Protein AF-A0A372NA79-F1 (afdb_monomer_lite)

Secondary structure (DSSP, 8-state):
----------------------------B-HHHHHHTT-EEEEEEEETTEEEEEEE-SS-EEEEEESSSS-EEEEE--

Sequence (78 aa):
MPKVVFAAIALLAATAAHAQDAETGSAAKTMGQLASEGYEIKAAAPNGSRYVIFMQNDQSAYACEFVNTANTQCRSIN

Radius of gyration: 21.89 Å; chains: 1; bounding box: 40×22×73 Å

pLDDT: mean 79.38, std 19.02, range [46.31, 97.5]

Structure (mmCIF, N/CA/C/O backbone):
data_AF-A0A372NA79-F1
#
_entry.id   AF-A0A372NA79-F1
#
loop_
_atom_site.group_PDB
_atom_site.id
_atom_site.type_symbol
_atom_site.label_atom_id
_atom_site.label_alt_id
_atom_site.label_comp_id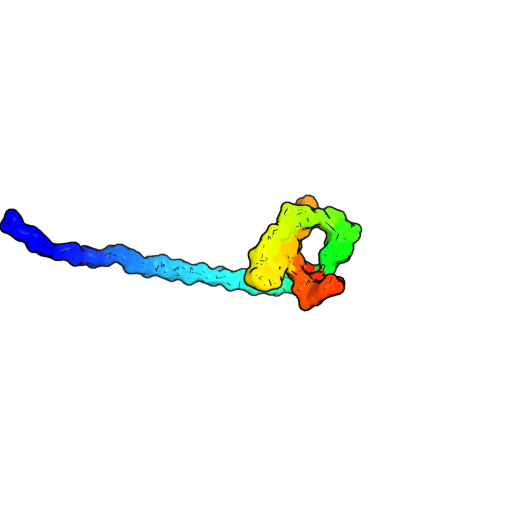
_atom_site.label_asym_id
_atom_site.label_entity_id
_atom_site.label_seq_id
_atom_site.pdbx_PDB_ins_code
_atom_site.Cartn_x
_atom_site.Cartn_y
_atom_site.Cartn_z
_atom_site.occupancy
_atom_site.B_iso_or_equiv
_atom_site.auth_seq_id
_atom_site.auth_comp_id
_atom_site.auth_asym_id
_atom_site.auth_atom_id
_atom_site.pdbx_PDB_model_num
ATOM 1 N N . MET A 1 1 ? -28.095 -3.827 -59.841 1.00 51.25 1 MET A N 1
ATOM 2 C CA . MET A 1 1 ? -26.639 -3.737 -59.560 1.00 51.25 1 MET A CA 1
ATOM 3 C C . MET A 1 1 ? -26.100 -2.657 -60.487 1.00 51.25 1 MET A C 1
ATOM 5 O O . MET A 1 1 ? -26.442 -2.762 -61.658 1.00 51.25 1 MET A O 1
ATOM 9 N N . PRO A 1 2 ? -25.461 -1.574 -60.000 1.00 48.69 2 PRO A N 1
ATOM 10 C CA . PRO A 1 2 ? -24.239 -1.535 -59.167 1.00 48.69 2 PRO A CA 1
ATOM 11 C C . PRO A 1 2 ? -24.486 -0.808 -57.817 1.00 48.69 2 PRO A C 1
ATOM 13 O O . PRO A 1 2 ? -25.431 -0.041 -57.720 1.00 48.69 2 PRO A O 1
ATOM 16 N N . LYS A 1 3 ? -23.910 -1.146 -56.654 1.00 48.75 3 LYS A N 1
ATOM 17 C CA . LYS A 1 3 ? -22.515 -1.268 -56.175 1.00 48.75 3 LYS A CA 1
ATOM 18 C C . LYS A 1 3 ? -21.744 0.067 -56.125 1.00 48.75 3 LYS A C 1
ATOM 20 O O . LYS A 1 3 ? -21.571 0.706 -57.151 1.00 48.75 3 LYS A O 1
ATOM 25 N N . VAL A 1 4 ? -21.199 0.316 -54.921 1.00 54.75 4 VAL A N 1
ATOM 26 C CA . VAL A 1 4 ? -20.218 1.333 -54.474 1.00 54.75 4 VAL A CA 1
ATOM 27 C C . VAL A 1 4 ? -20.804 2.763 -54.366 1.00 54.75 4 VAL A C 1
ATOM 29 O O . VAL A 1 4 ? -21.477 3.212 -55.274 1.00 54.75 4 VAL A O 1
ATOM 32 N N . VAL A 1 5 ? -20.672 3.536 -53.279 1.00 54.19 5 VAL A N 1
ATOM 33 C CA . VAL A 1 5 ? -19.539 3.701 -52.355 1.00 54.19 5 VAL A CA 1
ATOM 34 C C . VAL A 1 5 ? -20.020 4.210 -50.980 1.00 54.19 5 VAL A C 1
ATOM 36 O O . VAL A 1 5 ? -20.774 5.173 -50.886 1.00 54.19 5 VAL A O 1
ATOM 39 N N . PHE A 1 6 ? -19.539 3.553 -49.922 1.00 55.00 6 PHE A N 1
ATOM 40 C CA . PHE A 1 6 ? -19.478 4.027 -48.537 1.00 55.00 6 PHE A CA 1
ATOM 41 C C . PHE A 1 6 ? -18.728 5.371 -48.438 1.00 55.00 6 PHE A C 1
ATOM 43 O O . PHE A 1 6 ? -17.575 5.443 -48.851 1.00 55.00 6 PHE A O 1
ATOM 50 N N . ALA A 1 7 ? -19.305 6.382 -47.793 1.00 54.44 7 ALA A N 1
ATOM 51 C CA . ALA A 1 7 ? -18.558 7.504 -47.213 1.00 54.44 7 ALA A CA 1
ATOM 52 C C . ALA A 1 7 ? -19.234 7.848 -45.875 1.00 54.44 7 ALA A C 1
ATOM 54 O O . ALA A 1 7 ? -20.386 8.267 -45.855 1.00 54.44 7 ALA A O 1
ATOM 55 N N . ALA A 1 8 ? -18.686 7.396 -44.739 1.00 59.38 8 ALA A N 1
ATOM 56 C CA . ALA A 1 8 ? -17.722 8.160 -43.935 1.00 59.38 8 ALA A CA 1
ATOM 57 C C . ALA A 1 8 ? -18.285 9.565 -43.665 1.00 59.38 8 ALA A C 1
ATOM 59 O O . ALA A 1 8 ? -18.378 10.372 -44.577 1.00 59.38 8 ALA A O 1
ATOM 60 N N . ILE A 1 9 ? -18.789 9.859 -42.468 1.00 60.75 9 ILE A N 1
ATOM 61 C CA . ILE A 1 9 ? -17.973 10.424 -41.387 1.00 60.75 9 ILE A CA 1
ATOM 62 C C . ILE A 1 9 ? -18.574 9.984 -40.045 1.00 60.75 9 ILE A C 1
ATOM 64 O O . ILE A 1 9 ? -19.630 10.452 -39.628 1.00 60.75 9 ILE A O 1
ATOM 68 N N . ALA A 1 10 ? -17.885 9.068 -39.374 1.00 57.38 10 ALA A N 1
ATOM 69 C CA . ALA A 1 10 ? -18.048 8.813 -37.954 1.00 57.38 10 ALA A CA 1
ATOM 70 C C . ALA A 1 10 ? -16.731 9.194 -37.274 1.00 57.38 10 ALA A C 1
ATOM 72 O O . ALA A 1 10 ? -15.671 8.821 -37.776 1.00 57.38 10 ALA A O 1
ATOM 73 N N . LEU A 1 11 ? -16.850 9.851 -36.113 1.00 55.09 11 LEU A N 1
ATOM 74 C CA . LEU A 1 11 ? -15.787 10.158 -35.142 1.00 55.09 11 LEU A CA 1
ATOM 75 C C . LEU A 1 11 ? -14.860 11.299 -35.625 1.00 55.09 11 LEU A C 1
ATOM 77 O O . LEU A 1 11 ? -14.550 11.402 -36.800 1.00 55.09 11 LEU A O 1
ATOM 81 N N . LEU A 1 12 ? -14.407 12.251 -34.812 1.00 55.34 12 LEU A N 1
ATOM 82 C CA . LEU A 1 12 ? -13.942 12.141 -33.438 1.00 55.34 12 LEU A CA 1
ATOM 83 C C . LEU A 1 12 ? -14.343 13.392 -32.630 1.00 55.34 12 LEU A C 1
ATOM 85 O O . LEU A 1 12 ? -13.797 14.474 -32.840 1.00 55.34 12 LEU A O 1
ATOM 89 N N . ALA A 1 13 ? -15.218 13.238 -31.637 1.00 56.59 13 ALA A N 1
ATOM 90 C CA . ALA A 1 13 ? -15.195 14.124 -30.477 1.00 56.59 13 ALA A CA 1
ATOM 91 C C . ALA A 1 13 ? -14.093 13.595 -29.550 1.00 56.59 13 ALA A C 1
ATOM 93 O O . ALA A 1 13 ? -14.332 12.727 -28.714 1.00 56.59 13 ALA A O 1
ATOM 94 N N . ALA A 1 14 ? -12.857 14.043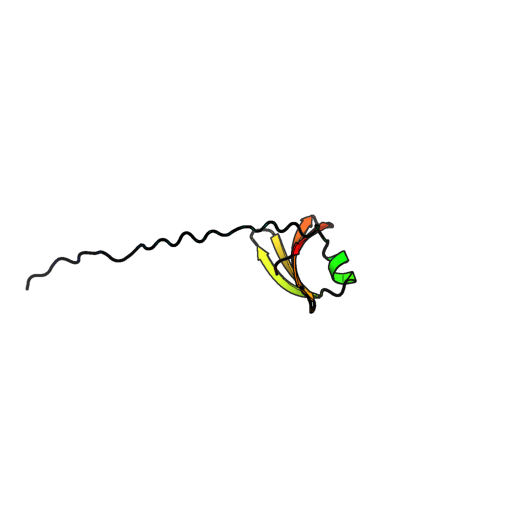 -29.766 1.00 62.19 14 ALA A N 1
ATOM 95 C CA . ALA A 1 14 ? -11.773 13.787 -28.832 1.00 62.19 14 ALA A CA 1
ATOM 96 C C . ALA A 1 14 ? -12.005 14.665 -27.596 1.00 62.19 14 ALA A C 1
ATOM 98 O O . ALA A 1 14 ? -11.576 15.816 -27.541 1.00 62.19 14 ALA A O 1
ATOM 99 N N . THR A 1 15 ? -12.727 14.142 -26.608 1.00 63.66 15 THR A N 1
ATOM 100 C CA . THR A 1 15 ? -12.679 14.695 -25.257 1.00 63.66 15 THR A CA 1
ATOM 101 C C . THR A 1 15 ? -11.268 14.462 -24.736 1.00 63.66 15 THR A C 1
ATOM 103 O O . THR A 1 15 ? -10.903 13.332 -24.409 1.00 63.66 15 THR A O 1
ATOM 106 N N . ALA A 1 16 ? -10.454 15.517 -24.708 1.00 62.97 16 ALA A N 1
ATOM 107 C CA . ALA A 1 16 ? -9.192 15.510 -23.989 1.00 62.97 16 ALA A CA 1
ATOM 108 C C . ALA A 1 16 ? -9.506 15.266 -22.506 1.00 62.97 16 ALA A C 1
ATOM 110 O O . ALA A 1 16 ? -9.980 16.154 -21.799 1.00 62.97 16 ALA A O 1
ATOM 111 N N . ALA A 1 17 ? -9.311 14.029 -22.055 1.00 57.22 17 ALA A N 1
ATOM 112 C CA . ALA A 1 17 ? -9.307 13.705 -20.641 1.00 57.22 17 ALA A CA 1
ATOM 113 C C . ALA A 1 17 ? -8.055 14.352 -20.039 1.00 57.22 17 ALA A C 1
ATOM 115 O O . ALA A 1 17 ? -6.951 13.821 -20.146 1.00 57.22 17 ALA A O 1
ATOM 116 N N . HIS A 1 18 ? -8.217 15.536 -19.454 1.00 48.88 18 HIS A N 1
ATOM 117 C CA . HIS A 1 18 ? -7.204 16.108 -18.586 1.00 48.88 18 HIS A CA 1
ATOM 118 C C . HIS A 1 18 ? -7.172 15.263 -17.312 1.00 48.88 18 HIS A C 1
ATOM 120 O O . HIS A 1 18 ? -7.984 15.449 -16.409 1.00 48.88 18 HIS A O 1
ATOM 126 N N . ALA A 1 19 ? -6.249 14.304 -17.255 1.00 47.88 19 ALA A N 1
ATOM 127 C CA . ALA A 1 19 ? -5.795 13.755 -15.990 1.00 47.88 19 ALA A CA 1
ATOM 128 C C . ALA A 1 19 ? -5.091 14.900 -15.251 1.00 47.88 19 ALA A C 1
ATOM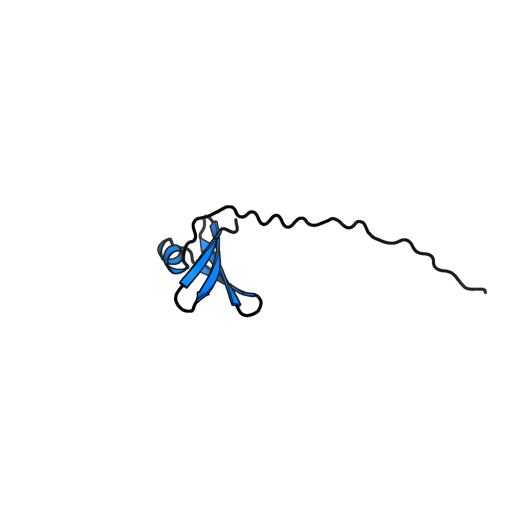 130 O O . ALA A 1 19 ? -3.917 15.180 -15.475 1.00 47.88 19 ALA A O 1
ATOM 131 N N . GLN A 1 20 ? -5.847 15.658 -14.457 1.00 53.22 20 GLN A N 1
ATOM 132 C CA . GLN A 1 20 ? -5.253 16.535 -13.464 1.00 53.22 20 GLN A CA 1
ATOM 133 C C . GLN A 1 20 ? -4.630 15.619 -12.418 1.00 53.22 20 GLN A C 1
ATOM 135 O O . GLN A 1 20 ? -5.331 15.112 -11.544 1.00 53.22 20 GLN A O 1
ATOM 140 N N . ASP A 1 21 ? -3.318 15.411 -12.523 1.00 46.31 21 ASP A N 1
ATOM 141 C CA . ASP A 1 21 ? -2.485 15.017 -11.394 1.00 46.31 21 ASP A CA 1
ATOM 142 C C . ASP A 1 21 ? -2.589 16.140 -10.362 1.00 46.31 21 ASP A C 1
ATOM 144 O O . ASP A 1 21 ? -1.786 17.074 -10.306 1.00 46.31 21 ASP A O 1
ATOM 148 N N . ALA A 1 22 ? -3.662 16.099 -9.576 1.00 49.34 22 ALA A N 1
ATOM 149 C CA . ALA A 1 22 ? -3.755 16.852 -8.353 1.00 49.34 22 ALA A CA 1
ATOM 150 C C . ALA A 1 22 ? -2.694 16.262 -7.423 1.00 49.34 22 ALA A C 1
ATOM 152 O O . ALA A 1 22 ? -2.951 15.360 -6.629 1.00 49.34 22 ALA A O 1
ATOM 153 N N . GLU A 1 23 ? -1.473 16.787 -7.521 1.00 46.78 23 GLU A N 1
ATOM 154 C CA . GLU A 1 23 ? -0.496 16.736 -6.444 1.00 46.78 23 GLU A CA 1
ATOM 155 C C . GLU A 1 23 ? -1.035 17.564 -5.268 1.00 46.78 23 GLU A C 1
ATOM 157 O O . GLU A 1 23 ? -0.488 18.594 -4.879 1.00 46.78 23 GLU A O 1
ATOM 162 N N . THR A 1 24 ? -2.150 17.135 -4.677 1.00 47.91 24 THR A N 1
ATOM 163 C CA . THR A 1 24 ? -2.525 17.571 -3.344 1.00 47.91 24 THR A CA 1
ATOM 164 C C . THR A 1 24 ? -1.506 16.924 -2.426 1.00 47.91 24 THR A C 1
ATOM 166 O O . THR A 1 24 ? -1.607 15.744 -2.091 1.00 47.91 24 THR A O 1
ATOM 169 N N . GLY A 1 25 ? -0.460 17.693 -2.118 1.00 47.41 25 GLY A N 1
ATOM 170 C CA . GLY A 1 25 ? 0.647 17.344 -1.241 1.00 47.41 25 GLY A CA 1
ATOM 171 C C . GLY A 1 25 ? 0.161 16.917 0.138 1.00 47.41 25 GLY A C 1
ATOM 172 O O . GLY A 1 25 ? 0.239 17.662 1.106 1.00 47.41 25 GLY A O 1
ATOM 173 N N . SER A 1 26 ? -0.323 15.686 0.233 1.00 54.84 26 SER A N 1
ATOM 174 C CA . SER A 1 26 ? -0.363 14.953 1.480 1.00 54.84 26 SER A CA 1
ATOM 175 C C . SER A 1 26 ? 1.080 14.598 1.791 1.00 54.84 26 SER A C 1
ATOM 177 O O . SER A 1 26 ? 1.759 13.995 0.955 1.00 54.84 26 SER A O 1
ATOM 179 N N . ALA A 1 27 ? 1.557 15.043 2.955 1.00 60.41 27 ALA A N 1
ATOM 180 C CA . ALA A 1 27 ? 2.885 14.725 3.461 1.00 60.41 27 ALA A CA 1
ATOM 181 C C . ALA A 1 27 ? 3.196 13.245 3.202 1.00 60.41 27 ALA A C 1
ATOM 183 O O . ALA A 1 27 ? 2.359 12.384 3.481 1.00 60.41 27 ALA A O 1
ATOM 184 N N . ALA A 1 28 ? 4.365 12.968 2.619 1.00 71.31 28 ALA A N 1
ATOM 185 C CA . ALA A 1 28 ? 4.767 11.611 2.279 1.00 71.31 28 ALA A CA 1
ATOM 186 C C . ALA A 1 28 ? 4.770 10.755 3.553 1.00 71.31 28 ALA A C 1
ATOM 188 O O . ALA A 1 28 ? 5.631 10.928 4.415 1.00 71.31 28 ALA A O 1
ATOM 189 N N . LYS A 1 29 ? 3.784 9.863 3.681 1.00 88.44 29 LYS A N 1
ATOM 190 C CA . LYS A 1 29 ? 3.731 8.866 4.752 1.00 88.44 29 LYS A CA 1
ATOM 191 C C . LYS A 1 29 ? 4.346 7.564 4.268 1.00 88.44 29 LYS A C 1
ATOM 193 O O . LYS A 1 29 ? 4.363 7.282 3.072 1.00 88.44 29 LYS A O 1
ATOM 198 N N . THR A 1 30 ? 4.833 6.758 5.197 1.00 93.38 30 THR A N 1
ATOM 199 C CA . THR A 1 30 ? 5.226 5.375 4.924 1.00 93.38 30 THR A CA 1
ATOM 200 C C . THR A 1 30 ? 4.063 4.429 5.207 1.00 93.38 30 THR A C 1
ATOM 202 O O . THR A 1 30 ? 3.158 4.746 5.984 1.00 93.38 30 THR A O 1
ATOM 205 N N . MET A 1 31 ? 4.112 3.225 4.634 1.00 93.69 31 MET A N 1
ATOM 206 C CA . MET A 1 31 ? 3.145 2.169 4.953 1.00 93.69 31 MET A CA 1
ATOM 207 C C . MET A 1 31 ? 3.125 1.848 6.452 1.00 93.69 31 MET A C 1
ATOM 209 O O . MET A 1 31 ? 2.064 1.602 7.013 1.00 93.69 31 MET A O 1
ATOM 213 N N . GLY A 1 32 ? 4.288 1.878 7.115 1.00 93.56 32 GLY A N 1
ATOM 214 C CA . GLY A 1 32 ? 4.393 1.618 8.553 1.00 93.56 32 GLY A CA 1
ATOM 215 C C . GLY A 1 32 ? 3.692 2.682 9.400 1.00 93.56 32 GLY A C 1
ATOM 216 O O . GLY A 1 32 ? 2.997 2.341 10.353 1.00 93.56 32 GLY A O 1
ATOM 217 N N . GLN A 1 33 ? 3.814 3.959 9.020 1.00 94.44 33 GLN A N 1
ATOM 218 C CA . GLN A 1 33 ? 3.083 5.050 9.673 1.00 94.44 33 GLN A CA 1
ATOM 219 C C . GLN A 1 33 ? 1.571 4.874 9.504 1.00 94.44 33 GLN A C 1
ATOM 221 O O . GLN A 1 33 ? 0.841 4.906 10.490 1.00 94.44 33 GLN A O 1
ATOM 226 N N . LEU A 1 34 ? 1.104 4.594 8.285 1.00 94.94 34 LEU A N 1
ATOM 227 C CA . LEU A 1 34 ? -0.316 4.348 8.023 1.00 94.94 34 LEU A CA 1
ATOM 228 C C . LEU A 1 34 ? -0.846 3.127 8.792 1.00 94.94 34 LEU A C 1
ATOM 230 O O . LEU A 1 34 ? -1.906 3.202 9.404 1.00 94.94 34 LEU A O 1
ATOM 234 N N . ALA A 1 35 ? -0.093 2.028 8.847 1.00 94.88 35 ALA A N 1
ATOM 235 C CA . ALA A 1 35 ? -0.479 0.858 9.634 1.00 94.88 35 ALA A CA 1
ATOM 236 C C . ALA A 1 35 ? -0.619 1.190 11.132 1.00 94.88 35 ALA A C 1
ATOM 238 O O . ALA A 1 35 ? -1.575 0.757 11.770 1.00 94.88 35 ALA A O 1
ATOM 239 N N . SER A 1 36 ? 0.285 2.008 11.688 1.00 96.25 36 SER A N 1
ATOM 240 C CA . SER A 1 36 ? 0.195 2.457 13.089 1.00 96.25 36 SER A CA 1
ATOM 241 C C . SER A 1 36 ? -1.004 3.372 13.371 1.00 96.25 36 SER A C 1
ATOM 243 O O . SER A 1 36 ? -1.469 3.448 14.504 1.00 96.25 36 SER A O 1
ATOM 245 N N . GLU A 1 37 ? -1.530 4.029 12.336 1.00 94.88 37 GLU A N 1
ATOM 246 C CA . GLU A 1 37 ? -2.722 4.882 12.386 1.00 94.88 37 GLU A CA 1
ATOM 247 C C . GLU A 1 37 ? -4.026 4.110 12.098 1.00 94.88 37 GLU A C 1
ATOM 249 O O . GLU A 1 37 ? -5.097 4.712 12.037 1.00 94.88 37 GLU A O 1
ATOM 254 N N . GLY A 1 38 ? -3.957 2.785 11.922 1.00 96.19 38 GLY A N 1
ATOM 255 C CA . GLY A 1 38 ? -5.126 1.927 11.701 1.00 96.19 38 GLY A CA 1
ATOM 256 C C . GLY A 1 38 ? -5.552 1.780 10.240 1.00 96.19 38 GLY A C 1
ATOM 257 O O . GLY A 1 38 ? -6.654 1.307 9.973 1.00 96.19 38 GLY A O 1
ATOM 258 N N . TYR A 1 39 ? -4.709 2.170 9.281 1.00 97.25 39 TYR A N 1
ATOM 259 C CA . TYR A 1 39 ? -4.955 1.863 7.873 1.00 97.25 39 TYR A CA 1
ATOM 260 C C . TYR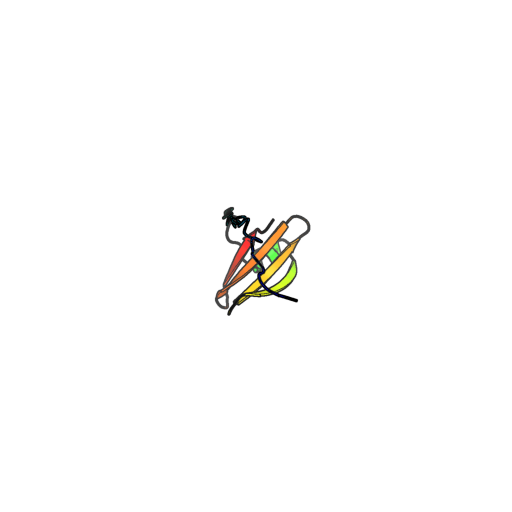 A 1 39 ? -4.588 0.415 7.569 1.00 97.25 39 TYR A C 1
ATOM 262 O O . TYR A 1 39 ? -3.508 -0.065 7.920 1.00 97.25 39 TYR A O 1
ATOM 270 N N . GLU A 1 40 ? -5.456 -0.258 6.825 1.00 97.50 40 GLU A N 1
ATOM 271 C CA . GLU A 1 40 ? -5.269 -1.646 6.419 1.00 97.50 40 GLU A CA 1
ATOM 272 C C . GLU A 1 40 ? -4.964 -1.742 4.930 1.00 97.50 40 GLU A C 1
ATOM 274 O O . GLU A 1 40 ? -5.500 -0.982 4.124 1.00 97.50 40 GLU A O 1
ATOM 279 N N . ILE A 1 41 ? -4.151 -2.725 4.544 1.00 96.81 41 ILE A N 1
ATOM 280 C CA . ILE A 1 41 ? -3.950 -3.058 3.133 1.00 96.81 41 ILE A CA 1
ATOM 281 C C . ILE A 1 41 ? -5.235 -3.699 2.605 1.00 96.81 41 ILE A C 1
ATOM 283 O O . ILE A 1 41 ? -5.608 -4.789 3.033 1.00 96.81 41 ILE A O 1
ATOM 287 N N . LYS A 1 42 ? -5.899 -3.037 1.656 1.00 97.25 42 LYS A N 1
ATOM 288 C CA . LYS A 1 42 ? -7.113 -3.555 1.005 1.00 97.25 42 LYS A CA 1
ATOM 289 C C . LYS A 1 42 ? -6.819 -4.222 -0.332 1.00 97.25 42 LYS A C 1
ATOM 291 O O . LYS A 1 42 ? -7.521 -5.151 -0.717 1.00 97.25 42 LYS A O 1
ATOM 296 N N . ALA A 1 43 ? -5.787 -3.761 -1.036 1.00 96.75 43 ALA A N 1
ATOM 297 C CA . ALA A 1 43 ? -5.387 -4.325 -2.317 1.00 96.75 43 ALA A CA 1
ATOM 298 C C . ALA A 1 43 ? -3.906 -4.072 -2.616 1.00 96.75 43 ALA A C 1
ATOM 300 O O . ALA A 1 43 ? -3.286 -3.154 -2.080 1.00 96.75 43 ALA A O 1
ATOM 301 N N . ALA A 1 44 ? -3.364 -4.870 -3.529 1.00 96.12 44 ALA A N 1
ATOM 302 C CA . ALA A 1 44 ? -2.068 -4.652 -4.151 1.00 96.12 44 ALA A CA 1
ATOM 303 C C . ALA A 1 44 ? -2.211 -4.909 -5.651 1.00 96.12 44 ALA A C 1
ATOM 305 O O . ALA A 1 44 ? -2.766 -5.935 -6.046 1.00 96.12 44 ALA A O 1
ATOM 306 N N . ALA A 1 45 ? -1.720 -3.992 -6.479 1.00 95.62 45 ALA A N 1
ATOM 307 C CA . ALA A 1 45 ? -1.763 -4.132 -7.928 1.00 95.62 45 ALA A CA 1
ATOM 308 C C . ALA A 1 45 ? -0.373 -3.909 -8.536 1.00 95.62 45 ALA A C 1
ATOM 310 O O . ALA A 1 45 ? 0.358 -3.023 -8.081 1.00 95.62 45 ALA A O 1
ATOM 311 N N . PRO A 1 46 ? 0.009 -4.682 -9.564 1.00 94.38 46 PRO A N 1
ATOM 312 C CA . PRO A 1 46 ? 1.221 -4.403 -10.318 1.00 94.38 46 PRO A CA 1
ATOM 313 C C . PRO A 1 46 ? 1.081 -3.084 -11.095 1.00 94.38 46 PRO A C 1
ATOM 315 O O . PRO A 1 46 ? 0.043 -2.806 -11.694 1.00 94.38 46 PRO A O 1
ATOM 318 N N . ASN A 1 47 ? 2.151 -2.292 -11.116 1.00 88.94 47 ASN A N 1
ATOM 319 C CA . ASN A 1 47 ? 2.316 -1.087 -11.924 1.00 88.94 47 ASN A CA 1
ATOM 320 C C . ASN A 1 47 ? 3.723 -1.106 -12.543 1.00 88.94 47 ASN A C 1
ATOM 322 O O . ASN A 1 47 ? 4.723 -0.757 -11.907 1.00 88.94 47 ASN A O 1
ATOM 326 N N . GLY A 1 48 ? 3.805 -1.607 -13.777 1.00 90.31 48 GLY A N 1
ATOM 327 C CA . GLY A 1 48 ? 5.074 -1.837 -14.464 1.00 90.31 48 GLY A CA 1
ATOM 328 C C . GLY A 1 48 ? 5.953 -2.839 -13.712 1.00 90.31 48 GLY A C 1
ATOM 329 O O . GLY A 1 48 ? 5.561 -3.981 -13.494 1.00 90.31 48 GLY A O 1
ATOM 330 N N . SER A 1 49 ? 7.150 -2.409 -13.314 1.00 89.81 49 SER A N 1
ATOM 331 C CA . SER A 1 49 ? 8.095 -3.207 -12.520 1.00 89.81 49 SER A CA 1
ATOM 332 C C . SER A 1 49 ? 7.885 -3.093 -11.005 1.00 89.81 49 SER A C 1
ATOM 334 O O . SER A 1 49 ? 8.658 -3.661 -10.232 1.00 89.81 49 SER A O 1
ATOM 336 N N . ARG A 1 50 ? 6.877 -2.333 -10.566 1.00 88.38 50 ARG A N 1
ATOM 337 C CA . ARG A 1 50 ? 6.603 -2.025 -9.158 1.00 88.38 50 ARG A CA 1
ATOM 338 C C . ARG A 1 50 ? 5.209 -2.508 -8.769 1.00 88.38 50 ARG A C 1
ATOM 340 O O . ARG A 1 50 ? 4.414 -2.914 -9.611 1.00 88.38 50 ARG A O 1
ATOM 347 N N . TYR A 1 51 ? 4.919 -2.463 -7.476 1.00 92.25 51 TYR A N 1
ATOM 348 C CA . TYR A 1 51 ? 3.579 -2.678 -6.937 1.00 92.25 51 TYR A CA 1
ATOM 349 C C . TYR A 1 51 ? 3.075 -1.387 -6.305 1.00 92.25 51 TYR A C 1
ATOM 351 O O . TYR A 1 51 ? 3.840 -0.684 -5.638 1.00 92.25 51 TYR A O 1
ATOM 359 N N . VAL A 1 52 ? 1.784 -1.128 -6.484 1.00 95.19 52 VAL A N 1
A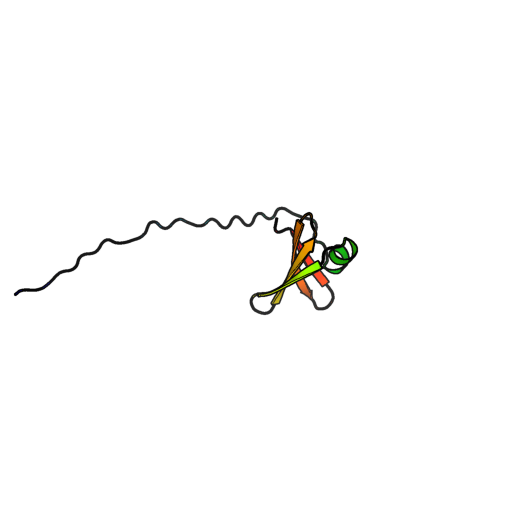TOM 360 C CA . VAL A 1 52 ? 1.033 -0.125 -5.733 1.00 95.19 52 VAL A CA 1
ATOM 361 C C . VAL A 1 52 ? 0.210 -0.859 -4.683 1.00 95.19 52 VAL A C 1
ATOM 363 O O . VAL A 1 52 ? -0.555 -1.769 -5.006 1.00 95.19 52 VAL A O 1
ATOM 366 N N . ILE A 1 53 ? 0.382 -0.475 -3.425 1.00 96.62 53 ILE A N 1
ATOM 367 C CA . ILE A 1 53 ? -0.360 -0.998 -2.283 1.00 96.62 53 ILE A CA 1
ATOM 368 C C . ILE A 1 53 ? -1.421 0.022 -1.896 1.00 96.62 53 ILE A C 1
ATOM 370 O O . ILE A 1 53 ? -1.104 1.171 -1.604 1.00 96.62 53 ILE A O 1
ATOM 374 N N . PHE A 1 54 ? -2.677 -0.399 -1.872 1.00 96.75 54 PHE A N 1
ATOM 375 C CA . PHE A 1 54 ? -3.798 0.446 -1.487 1.00 96.75 54 PHE A CA 1
ATOM 376 C C . PHE A 1 54 ? -4.108 0.214 -0.014 1.00 96.75 54 PHE A C 1
ATOM 378 O O . PHE A 1 54 ? -4.495 -0.890 0.383 1.00 96.75 54 PHE A O 1
ATOM 385 N N . MET A 1 55 ? -3.911 1.254 0.789 1.00 97.06 55 MET A N 1
ATOM 386 C CA . MET A 1 55 ? -4.190 1.258 2.219 1.00 97.06 55 MET A CA 1
ATOM 387 C C . MET A 1 55 ? -5.401 2.133 2.511 1.00 97.06 55 MET A C 1
ATOM 389 O O . MET A 1 55 ? -5.501 3.236 1.984 1.00 97.06 55 MET A O 1
ATOM 393 N N . GLN A 1 56 ? -6.317 1.665 3.352 1.00 96.50 56 GLN A N 1
ATOM 394 C CA . GLN A 1 56 ? -7.549 2.387 3.654 1.00 96.50 56 GLN A CA 1
ATOM 395 C C . GLN A 1 56 ? -7.969 2.182 5.110 1.00 96.50 56 GLN A C 1
ATOM 397 O O . GLN A 1 56 ? -7.813 1.090 5.660 1.00 96.50 56 GLN A O 1
ATOM 402 N N . ASN A 1 57 ? -8.535 3.231 5.699 1.00 94.94 57 ASN A N 1
ATOM 403 C CA . ASN A 1 57 ? -9.338 3.177 6.917 1.00 94.94 57 ASN A CA 1
ATOM 404 C C . ASN A 1 57 ? -10.734 3.774 6.643 1.00 94.94 57 ASN A C 1
ATOM 406 O O . ASN A 1 57 ? -11.073 4.084 5.500 1.00 94.94 57 ASN A O 1
ATOM 410 N N . ASP A 1 58 ? -11.539 3.975 7.684 1.00 93.56 58 ASP A N 1
ATOM 411 C CA . ASP A 1 58 ? -12.899 4.517 7.539 1.00 93.56 58 ASP A CA 1
ATOM 412 C C . ASP A 1 58 ? -12.947 5.962 7.008 1.00 93.56 58 ASP A C 1
ATOM 414 O O . ASP A 1 58 ? -13.996 6.425 6.565 1.00 93.56 58 ASP A O 1
ATOM 418 N N . GLN A 1 59 ? -11.831 6.695 7.065 1.00 89.00 59 GLN A N 1
ATOM 419 C CA . GLN A 1 59 ? -11.770 8.124 6.758 1.00 89.00 59 GLN A CA 1
ATOM 420 C C . GLN A 1 59 ? -11.150 8.423 5.395 1.00 89.00 59 GLN A C 1
ATOM 422 O O . GLN A 1 59 ? -11.546 9.394 4.753 1.00 89.00 59 GLN A O 1
ATOM 427 N N . SER A 1 60 ? -10.146 7.649 4.974 1.00 94.12 60 SER A N 1
ATOM 428 C CA . SER A 1 60 ? -9.420 7.922 3.737 1.00 94.12 60 SER A CA 1
ATOM 429 C C . SER A 1 60 ? -8.662 6.726 3.167 1.00 94.12 60 SER A C 1
ATOM 431 O O . SER A 1 60 ? -8.464 5.705 3.831 1.00 94.12 60 SER A O 1
ATOM 433 N N . ALA A 1 61 ? -8.211 6.881 1.922 1.00 95.19 61 ALA A N 1
ATOM 434 C CA . ALA A 1 61 ? -7.400 5.920 1.193 1.00 95.19 61 ALA A CA 1
ATOM 435 C C . ALA A 1 61 ? -6.056 6.515 0.741 1.00 95.19 61 ALA A C 1
ATOM 437 O O . ALA A 1 61 ? -5.941 7.691 0.387 1.00 95.19 61 ALA A O 1
ATOM 438 N N . TYR A 1 62 ? -5.037 5.659 0.718 1.00 96.50 62 TYR A N 1
ATOM 439 C CA . TYR A 1 62 ? -3.680 5.951 0.279 1.00 96.50 62 TYR A CA 1
ATOM 440 C C . TYR A 1 62 ? -3.204 4.907 -0.733 1.00 96.50 62 TYR A C 1
ATOM 442 O O . TYR A 1 62 ? -3.434 3.710 -0.565 1.00 96.50 62 TYR A O 1
ATOM 450 N N . ALA A 1 63 ? -2.472 5.358 -1.748 1.00 95.94 63 ALA A N 1
ATOM 451 C CA . ALA A 1 63 ? -1.668 4.519 -2.625 1.00 95.94 63 ALA A CA 1
ATOM 452 C C . ALA A 1 63 ? -0.199 4.620 -2.205 1.00 95.94 63 ALA A C 1
ATOM 454 O O . ALA A 1 63 ? 0.374 5.709 -2.159 1.00 95.94 63 ALA A O 1
ATOM 455 N N . CYS A 1 64 ? 0.403 3.483 -1.886 1.00 95.19 64 CYS A N 1
ATOM 456 C CA . CYS A 1 64 ? 1.777 3.364 -1.432 1.00 95.19 64 CYS A CA 1
ATOM 457 C C . CYS A 1 64 ? 2.621 2.624 -2.458 1.00 95.19 64 CYS A C 1
ATOM 459 O O . CYS A 1 64 ? 2.236 1.562 -2.938 1.00 95.19 64 CYS A O 1
ATOM 461 N N . GLU A 1 65 ? 3.814 3.135 -2.729 1.00 93.81 65 GLU A N 1
ATOM 462 C CA . GLU A 1 65 ? 4.779 2.469 -3.592 1.00 93.81 65 GLU A CA 1
ATOM 463 C C . GLU A 1 65 ? 6.123 2.302 -2.880 1.00 93.81 65 GLU A C 1
ATOM 465 O O . GLU A 1 65 ? 6.543 3.150 -2.089 1.00 93.81 65 GLU A O 1
ATOM 470 N N . PHE A 1 66 ? 6.840 1.223 -3.188 1.00 91.62 66 PHE A N 1
ATOM 471 C CA . PHE A 1 66 ? 8.198 1.017 -2.685 1.00 91.62 66 PHE A CA 1
ATOM 472 C C . PHE A 1 66 ? 9.180 1.913 -3.439 1.00 91.62 66 PHE A C 1
ATOM 474 O O . PHE A 1 66 ? 9.343 1.785 -4.654 1.00 91.62 66 PHE A O 1
ATOM 481 N N . VAL A 1 67 ? 9.842 2.822 -2.725 1.00 89.12 67 VAL A N 1
ATOM 482 C CA . VAL A 1 67 ? 10.960 3.615 -3.262 1.00 89.12 67 VAL A CA 1
ATOM 483 C C . VAL A 1 67 ? 12.222 2.749 -3.301 1.00 89.12 67 VAL A C 1
ATOM 485 O O . VAL A 1 67 ? 13.003 2.815 -4.244 1.00 89.12 67 VAL A O 1
ATOM 488 N N . ASN A 1 68 ? 12.399 1.900 -2.287 1.00 88.56 68 ASN A N 1
ATOM 489 C CA . ASN A 1 68 ? 13.388 0.826 -2.236 1.00 88.56 68 ASN A CA 1
ATOM 490 C C . ASN A 1 68 ? 12.883 -0.289 -1.294 1.00 88.56 68 ASN A C 1
ATOM 492 O O . ASN A 1 68 ? 11.753 -0.225 -0.816 1.00 88.56 68 ASN A O 1
ATOM 496 N N . THR A 1 69 ? 13.708 -1.298 -1.001 1.00 85.81 69 THR A N 1
ATOM 497 C CA . THR A 1 69 ? 13.322 -2.449 -0.159 1.00 85.81 69 THR A CA 1
ATOM 498 C C . THR A 1 69 ? 12.868 -2.070 1.258 1.00 85.81 69 THR A C 1
ATOM 500 O O . THR A 1 69 ? 12.078 -2.797 1.851 1.00 85.81 69 THR A O 1
ATOM 503 N N . ALA A 1 70 ? 13.348 -0.951 1.809 1.00 86.88 70 ALA A N 1
ATOM 504 C CA . ALA A 1 70 ? 13.054 -0.511 3.175 1.00 86.88 70 ALA A CA 1
ATOM 505 C C . ALA A 1 70 ? 12.132 0.720 3.249 1.00 86.88 70 ALA A C 1
ATOM 507 O O . ALA A 1 70 ? 11.514 0.959 4.283 1.00 86.88 70 ALA A O 1
ATOM 508 N N . ASN A 1 71 ? 12.027 1.502 2.171 1.00 86.44 71 ASN A N 1
ATOM 509 C CA . ASN A 1 71 ? 11.295 2.765 2.151 1.00 86.44 71 ASN A CA 1
ATOM 510 C C . ASN A 1 71 ? 10.087 2.704 1.218 1.00 86.44 71 ASN A C 1
ATOM 512 O O . ASN A 1 71 ? 10.187 2.294 0.060 1.00 86.44 71 ASN A O 1
ATOM 516 N N . THR A 1 72 ? 8.960 3.206 1.712 1.00 90.88 72 THR A N 1
ATOM 517 C CA . THR A 1 72 ? 7.711 3.355 0.962 1.00 90.88 72 THR A CA 1
ATOM 518 C C . THR A 1 72 ? 7.290 4.815 0.949 1.00 90.88 72 THR A C 1
ATOM 520 O O . THR A 1 72 ? 7.526 5.540 1.915 1.00 90.88 72 THR A O 1
ATOM 523 N N . GLN A 1 73 ? 6.672 5.240 -0.146 1.00 92.44 73 GLN A N 1
ATOM 524 C CA . GLN A 1 73 ? 6.060 6.552 -0.273 1.00 92.44 73 GLN A CA 1
ATOM 525 C C . GLN A 1 73 ? 4.571 6.369 -0.535 1.00 92.44 73 GLN A C 1
ATOM 527 O O . GLN A 1 73 ? 4.184 5.763 -1.532 1.00 92.44 73 GLN A O 1
ATOM 532 N N . CYS A 1 74 ? 3.752 6.887 0.374 1.00 94.31 74 CYS A N 1
ATOM 533 C CA . CYS A 1 74 ? 2.302 6.844 0.302 1.00 94.31 74 CYS A CA 1
ATOM 534 C C . CYS A 1 74 ? 1.725 8.218 -0.011 1.00 94.31 74 CYS A C 1
ATOM 536 O O . CYS A 1 74 ? 2.141 9.234 0.555 1.00 94.31 74 CYS A O 1
ATOM 538 N N . ARG A 1 75 ? 0.738 8.229 -0.902 1.00 92.94 75 ARG A N 1
ATOM 539 C CA . ARG A 1 75 ? 0.029 9.413 -1.381 1.00 92.94 75 ARG A CA 1
ATOM 540 C C . ARG A 1 75 ? -1.462 9.202 -1.161 1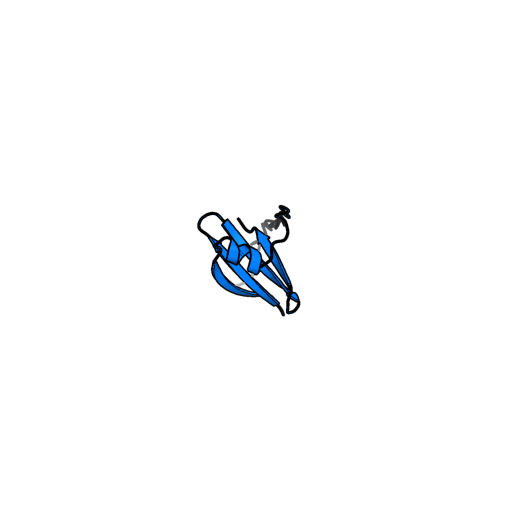.00 92.94 75 ARG A C 1
ATOM 542 O O . ARG A 1 75 ? -1.963 8.111 -1.408 1.00 92.94 75 ARG A O 1
ATOM 549 N N . SER A 1 76 ? -2.138 10.224 -0.649 1.00 93.25 76 SER A N 1
ATOM 550 C CA . SER A 1 76 ? -3.594 10.202 -0.475 1.00 93.25 76 SER A CA 1
ATOM 551 C C . SER A 1 76 ? -4.274 10.135 -1.844 1.00 93.25 76 SER A C 1
ATOM 553 O O . SER A 1 76 ? -3.795 10.776 -2.779 1.00 93.25 76 SER A O 1
ATOM 555 N N . ILE A 1 77 ? -5.352 9.358 -1.955 1.00 92.50 77 ILE A N 1
ATOM 556 C CA . ILE A 1 77 ? -6.103 9.137 -3.205 1.00 92.50 77 ILE A CA 1
ATOM 557 C C . ILE A 1 77 ? -7.621 9.326 -3.031 1.00 92.50 77 ILE A C 1
ATOM 559 O O . ILE A 1 77 ? -8.397 8.725 -3.772 1.00 92.50 77 ILE A O 1
ATOM 563 N N . ASN A 1 78 ? -8.037 10.106 -2.026 1.00 82.50 78 ASN A N 1
ATOM 564 C CA . ASN A 1 78 ? -9.449 10.477 -1.851 1.00 82.50 78 ASN A CA 1
ATOM 565 C C . ASN A 1 78 ? -9.953 11.378 -2.976 1.00 82.50 78 ASN A C 1
ATOM 567 O O . ASN A 1 78 ? -9.165 12.242 -3.422 1.00 82.50 78 ASN A O 1
#

Foldseek 3Di:
DDDDDDDDDDDDPPPPPPPPPPPPPDDWDWPVRLVVVVWDFPDWDDDPPWIWTWTDDPPFIWTWTDPDPVTITIDTDD